Protein AF-A0A925RNU7-F1 (afdb_monomer_lite)

Secondary structure (DSSP, 8-state):
---HHHHHHHHHHHHHHTTS--SS--EEEEEETTEEEEPPTT--TTT--TTTPEEE-TTS-EESSS---TTHHHHHHHHHH-TT--EEEEE--HHHHHHHHSSS-TTSS---HHHHHHH-S---EEPP--TTHHHHHHHTTTTTT-SEEEETTTEEEEEESSHHHHHHT-

pLDDT: mean 94.96, std 4.41, range [77.69, 98.88]

Radius of gyration: 14.84 Å; chains: 1; bounding box: 41×30×42 Å

Sequence (170 aa):
MKPLRVQVAEISRLLHARGWVANHDGNVTARDGARFIATPTATSKRLIGDRDLIDLDAKGQVQGRGKVFGEIGLHLTVYDRRPDVGCVVHAHPPNATAIASSRGNLIERPFIAEAVVSLGPRIPKIAFAMPGDPARAALAPWCELVDAVLLGNHGVLAWGADPEQAYLRL

Structure (mmCIF, N/CA/C/O backbone):
data_AF-A0A925RNU7-F1
#
_entry.id   AF-A0A925RNU7-F1
#
loop_
_atom_site.group_PDB
_atom_site.id
_atom_site.type_symbol
_atom_site.label_atom_id
_atom_site.label_alt_id
_atom_site.label_comp_id
_atom_site.label_asym_id
_atom_site.label_entity_id
_atom_site.label_seq_id
_atom_site.pdbx_PDB_ins_code
_atom_site.Cartn_x
_atom_site.Cartn_y
_atom_site.Cartn_z
_atom_site.occupancy
_atom_site.B_iso_or_equiv
_atom_site.auth_seq_id
_atom_site.auth_comp_id
_atom_site.auth_asym_id
_atom_site.auth_atom_id
_atom_site.pdbx_PDB_model_num
ATOM 1 N N . MET A 1 1 ? -23.389 -6.889 1.087 1.00 77.69 1 MET A N 1
ATOM 2 C CA . MET A 1 1 ? -21.958 -6.586 0.849 1.00 77.69 1 MET A CA 1
ATOM 3 C C . MET A 1 1 ? -21.201 -6.798 2.158 1.00 77.69 1 MET A C 1
ATOM 5 O O . MET A 1 1 ? -21.774 -6.484 3.197 1.00 77.69 1 MET A O 1
ATOM 9 N N . LYS A 1 2 ? -19.990 -7.378 2.150 1.00 92.88 2 LYS A N 1
ATOM 10 C CA . LYS A 1 2 ? -19.206 -7.585 3.389 1.00 92.88 2 LYS A CA 1
ATOM 11 C C . LYS A 1 2 ? -18.813 -6.227 4.012 1.00 92.88 2 LYS A C 1
ATOM 13 O O . LYS A 1 2 ? -18.477 -5.325 3.246 1.00 92.88 2 LYS A O 1
ATOM 18 N N . PRO A 1 3 ? -18.801 -6.057 5.349 1.00 97.56 3 PRO A N 1
ATOM 19 C CA . PRO A 1 3 ? -18.330 -4.817 5.978 1.00 97.56 3 PRO A CA 1
ATOM 20 C C . PRO A 1 3 ? -16.864 -4.506 5.636 1.00 97.56 3 PRO A C 1
ATOM 22 O O . PRO A 1 3 ? -16.043 -5.422 5.593 1.00 97.56 3 PRO A O 1
ATOM 25 N N . LEU A 1 4 ? -16.512 -3.229 5.451 1.00 98.25 4 LEU A N 1
ATOM 26 C CA . LEU A 1 4 ? -15.168 -2.810 5.019 1.00 98.25 4 LEU A CA 1
ATOM 27 C C . LEU A 1 4 ? -14.051 -3.332 5.941 1.00 98.25 4 LEU A C 1
ATOM 29 O O . LEU A 1 4 ? -13.056 -3.876 5.467 1.00 98.25 4 LEU A O 1
ATOM 33 N N . ARG A 1 5 ? -14.241 -3.246 7.264 1.00 98.19 5 ARG A N 1
ATOM 34 C CA . ARG A 1 5 ? -13.286 -3.778 8.254 1.00 98.19 5 ARG A CA 1
ATOM 35 C C . ARG A 1 5 ? -13.040 -5.282 8.101 1.00 98.19 5 ARG A C 1
ATOM 37 O O . ARG A 1 5 ? -11.909 -5.735 8.252 1.00 98.19 5 ARG A O 1
ATOM 44 N N . VAL A 1 6 ? -14.080 -6.050 7.765 1.00 98.50 6 VAL A N 1
ATOM 45 C CA . VAL A 1 6 ? -13.954 -7.494 7.510 1.00 98.50 6 VAL A CA 1
ATOM 46 C C . VAL A 1 6 ? -13.118 -7.732 6.257 1.00 98.50 6 VAL A C 1
ATOM 48 O O . VAL A 1 6 ? -12.210 -8.555 6.295 1.00 98.50 6 VAL A O 1
ATOM 51 N N . GLN A 1 7 ? -13.364 -6.972 5.187 1.00 98.62 7 GLN A N 1
ATOM 52 C CA . GLN A 1 7 ? -12.593 -7.075 3.946 1.00 98.62 7 GLN A CA 1
ATOM 53 C C . GLN A 1 7 ? -11.106 -6.758 4.173 1.00 98.62 7 GLN A C 1
ATOM 55 O O . GLN A 1 7 ? -10.244 -7.539 3.786 1.00 98.62 7 GLN A O 1
ATOM 60 N N . VAL A 1 8 ? -10.783 -5.663 4.870 1.00 98.62 8 VAL A N 1
ATOM 61 C CA . VAL A 1 8 ? -9.387 -5.283 5.160 1.00 98.62 8 VAL A CA 1
ATOM 62 C C . VAL A 1 8 ? -8.678 -6.328 6.030 1.00 98.62 8 VAL A C 1
ATOM 64 O O . VAL A 1 8 ? -7.522 -6.669 5.768 1.00 98.62 8 VAL A O 1
ATOM 67 N N . ALA A 1 9 ? -9.360 -6.881 7.036 1.00 98.38 9 ALA A N 1
ATOM 68 C CA . ALA A 1 9 ? -8.808 -7.958 7.855 1.00 98.38 9 ALA A CA 1
ATOM 69 C C . ALA A 1 9 ? -8.592 -9.255 7.048 1.00 98.38 9 ALA A C 1
ATOM 71 O O . ALA A 1 9 ? -7.587 -9.941 7.238 1.00 98.38 9 ALA A O 1
ATOM 72 N N . GLU A 1 10 ? -9.500 -9.587 6.123 1.00 98.31 10 GLU A N 1
ATOM 73 C CA . GLU A 1 10 ? -9.325 -10.697 5.178 1.00 98.31 10 GLU A CA 1
ATOM 74 C C . GLU A 1 10 ? -8.100 -10.480 4.281 1.00 98.31 10 GLU A C 1
ATOM 76 O O . GLU A 1 10 ? -7.250 -11.368 4.228 1.00 98.31 10 GLU A O 1
ATOM 81 N N . ILE A 1 11 ? -7.947 -9.298 3.665 1.00 98.50 11 ILE A N 1
ATOM 82 C CA . ILE A 1 11 ? -6.763 -8.963 2.857 1.00 98.50 11 ILE A CA 1
ATOM 83 C C . ILE A 1 11 ? -5.485 -9.113 3.682 1.00 98.50 11 ILE A C 1
ATOM 85 O O . ILE A 1 11 ? -4.567 -9.805 3.254 1.00 98.50 11 ILE A O 1
ATOM 89 N N . SER A 1 12 ? -5.434 -8.555 4.896 1.00 98.06 12 SER A N 1
ATOM 90 C CA . SER A 1 12 ? -4.277 -8.694 5.791 1.00 98.06 12 SER A CA 1
ATOM 91 C C . SER A 1 12 ? -3.870 -10.163 5.982 1.00 98.06 12 SER A C 1
ATOM 93 O O . SER A 1 12 ? -2.703 -10.527 5.820 1.00 98.06 12 SER A O 1
ATOM 95 N N . ARG A 1 13 ? -4.833 -11.044 6.273 1.00 97.94 13 ARG A N 1
ATOM 96 C CA . ARG A 1 13 ? -4.558 -12.475 6.466 1.00 97.94 13 ARG A CA 1
ATOM 97 C C . ARG A 1 13 ? -4.175 -13.184 5.168 1.00 97.94 13 ARG A C 1
ATOM 99 O O . ARG A 1 13 ? -3.325 -14.071 5.203 1.00 97.94 13 ARG A O 1
ATOM 106 N N . LEU A 1 14 ? -4.746 -12.780 4.035 1.00 98.25 14 LEU A N 1
ATOM 107 C CA . LEU A 1 14 ? -4.395 -13.295 2.712 1.00 98.25 14 LEU A CA 1
ATOM 108 C C . LEU A 1 14 ? -2.960 -12.936 2.302 1.00 98.25 14 LEU A C 1
ATOM 110 O O . L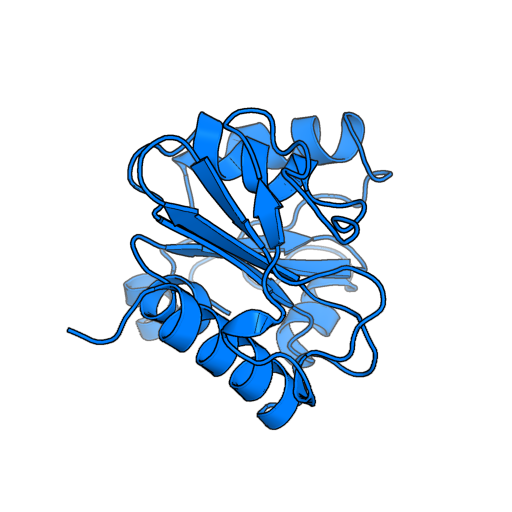EU A 1 14 ? -2.272 -13.788 1.742 1.00 98.25 14 LEU A O 1
ATOM 114 N N . LEU A 1 15 ? -2.485 -11.723 2.613 1.00 98.38 15 LEU A N 1
ATOM 115 C CA . LEU A 1 15 ? -1.086 -11.330 2.388 1.00 98.38 15 LEU A CA 1
ATOM 116 C C . LEU A 1 15 ? -0.129 -12.279 3.116 1.00 98.38 15 LEU A C 1
ATOM 118 O O . LEU A 1 15 ? 0.831 -12.776 2.527 1.00 98.38 15 LEU A O 1
ATOM 122 N N . HIS A 1 16 ? -0.417 -12.572 4.387 1.00 97.81 16 HIS A N 1
ATOM 123 C CA . HIS A 1 16 ? 0.384 -13.512 5.168 1.00 97.81 16 HIS A CA 1
ATOM 124 C C . HIS A 1 16 ? 0.288 -14.940 4.622 1.00 97.81 16 HIS A C 1
ATOM 126 O O . HIS A 1 16 ? 1.308 -15.601 4.457 1.00 97.81 16 HIS A O 1
ATOM 132 N N . ALA A 1 17 ? -0.920 -15.411 4.298 1.00 97.50 17 ALA A N 1
ATOM 133 C CA . ALA A 1 17 ? -1.136 -16.761 3.779 1.00 97.50 17 ALA A CA 1
ATOM 134 C C . ALA A 1 17 ? -0.404 -17.016 2.448 1.00 97.50 17 ALA A C 1
ATOM 136 O O . ALA A 1 17 ? 0.010 -18.142 2.189 1.00 97.50 17 ALA A O 1
ATOM 137 N N . ARG A 1 18 ? -0.208 -15.978 1.621 1.00 97.44 18 ARG A N 1
ATOM 138 C CA . ARG A 1 18 ? 0.591 -16.050 0.385 1.00 97.44 18 ARG A CA 1
ATOM 139 C C . ARG A 1 18 ? 2.102 -15.913 0.594 1.00 97.44 18 ARG A C 1
ATOM 141 O O . ARG A 1 18 ? 2.849 -16.016 -0.374 1.00 97.44 18 ARG A O 1
ATOM 148 N N . GLY A 1 19 ? 2.561 -15.664 1.821 1.00 97.75 19 GLY A N 1
ATOM 149 C CA . GLY A 1 19 ? 3.970 -15.388 2.103 1.00 97.75 19 GLY A CA 1
ATOM 150 C C . GLY A 1 19 ? 4.453 -14.059 1.516 1.00 97.75 19 GLY A C 1
ATOM 151 O O . GLY A 1 19 ? 5.637 -13.909 1.237 1.00 97.75 19 GLY A O 1
ATOM 152 N N . TRP A 1 20 ? 3.545 -13.102 1.294 1.00 98.31 20 TRP A N 1
ATOM 153 C CA . TRP A 1 20 ? 3.881 -11.758 0.804 1.00 98.31 20 TRP A CA 1
ATOM 154 C C . TRP A 1 20 ? 4.253 -10.799 1.937 1.00 98.31 20 TRP A C 1
ATOM 156 O O . TRP A 1 20 ? 4.639 -9.669 1.681 1.00 98.31 20 TRP A O 1
ATOM 166 N N . VAL A 1 21 ? 4.114 -11.234 3.185 1.00 97.00 21 VAL A N 1
ATOM 167 C CA . VAL A 1 21 ? 4.587 -10.560 4.400 1.00 97.00 21 VAL A CA 1
ATOM 168 C C . VAL A 1 21 ? 5.057 -11.639 5.374 1.00 97.00 21 VAL A C 1
ATOM 170 O O . VAL A 1 21 ? 4.508 -12.745 5.376 1.00 97.00 21 VAL A O 1
ATOM 173 N N . ALA A 1 22 ? 6.053 -11.346 6.207 1.00 87.94 22 ALA A N 1
ATOM 174 C CA . ALA A 1 22 ? 6.689 -12.338 7.076 1.00 87.94 22 ALA A CA 1
ATOM 175 C C . ALA A 1 22 ? 6.418 -12.098 8.569 1.00 87.94 22 ALA A C 1
ATOM 177 O O . ALA A 1 22 ? 5.932 -12.992 9.262 1.00 87.94 22 ALA A O 1
ATOM 178 N N . ASN A 1 23 ? 6.718 -10.901 9.073 1.00 88.62 23 ASN A N 1
ATOM 179 C CA . ASN A 1 23 ? 6.618 -10.554 10.490 1.00 88.62 23 ASN A CA 1
ATOM 180 C C . ASN A 1 23 ? 5.433 -9.601 10.712 1.00 88.62 23 ASN A C 1
ATOM 182 O O . ASN A 1 23 ? 4.274 -10.013 10.636 1.00 88.62 23 ASN A O 1
ATOM 186 N N . HIS A 1 24 ? 5.727 -8.329 10.972 1.00 90.50 24 HIS A N 1
ATOM 187 C CA . HIS A 1 24 ? 4.780 -7.226 11.124 1.00 90.50 24 HIS A CA 1
ATOM 188 C C . HIS A 1 24 ? 4.848 -6.243 9.944 1.00 90.50 24 HIS A C 1
ATOM 190 O O . HIS A 1 24 ? 4.380 -5.110 10.046 1.00 90.50 24 HIS A O 1
ATOM 196 N N . ASP A 1 25 ? 5.538 -6.638 8.877 1.00 92.88 25 ASP A N 1
ATOM 197 C CA . ASP A 1 25 ? 5.711 -5.880 7.648 1.00 92.88 25 ASP A CA 1
ATOM 198 C C . ASP A 1 25 ? 4.431 -5.860 6.803 1.00 92.88 25 ASP A C 1
ATOM 200 O O . ASP A 1 25 ? 3.434 -6.528 7.105 1.00 92.88 25 ASP A O 1
ATOM 204 N N . GLY A 1 26 ? 4.452 -5.024 5.767 1.00 96.25 26 GLY A N 1
ATOM 205 C CA . GLY A 1 26 ? 3.275 -4.681 4.990 1.00 96.25 26 GLY A CA 1
ATOM 206 C C . GLY A 1 26 ? 2.261 -3.863 5.787 1.00 96.25 26 GLY A C 1
ATOM 207 O O . GLY A 1 26 ? 2.303 -3.729 7.018 1.00 96.25 26 GLY A O 1
ATOM 208 N N . ASN A 1 27 ? 1.315 -3.272 5.080 1.00 98.06 27 ASN A N 1
ATOM 209 C CA . ASN A 1 27 ? 0.256 -2.489 5.691 1.00 98.06 27 ASN A CA 1
ATOM 210 C C . ASN A 1 27 ? -0.906 -2.302 4.721 1.00 98.06 27 ASN A C 1
ATOM 212 O O . ASN A 1 27 ? -0.742 -2.298 3.506 1.00 98.06 27 ASN A O 1
ATOM 216 N N . VAL A 1 28 ? -2.105 -2.191 5.287 1.00 98.69 28 VAL A N 1
ATOM 217 C CA . VAL A 1 28 ? -3.332 -1.954 4.526 1.00 98.69 28 VAL A CA 1
ATOM 218 C C . VAL A 1 28 ? -4.025 -0.747 5.125 1.00 98.69 28 VAL A C 1
ATOM 220 O O . VAL A 1 28 ? -4.154 -0.656 6.351 1.00 98.69 28 VAL A O 1
ATOM 223 N N . THR A 1 29 ? -4.488 0.153 4.267 1.00 98.81 29 THR A N 1
ATOM 224 C CA . THR A 1 29 ? -5.449 1.193 4.633 1.00 98.81 29 THR A CA 1
ATOM 225 C C . THR A 1 29 ? -6.645 1.138 3.703 1.00 98.81 29 THR A C 1
ATOM 227 O O . THR A 1 29 ? -6.513 0.733 2.550 1.00 98.81 29 THR A O 1
ATOM 230 N N . ALA A 1 30 ? -7.805 1.565 4.186 1.00 98.81 30 ALA A N 1
ATOM 231 C CA . ALA A 1 30 ? -8.976 1.767 3.347 1.00 98.81 30 ALA A CA 1
ATOM 232 C C . ALA A 1 30 ? -9.697 3.060 3.726 1.00 98.81 30 ALA A C 1
ATOM 234 O O . ALA A 1 30 ? -9.697 3.455 4.893 1.00 98.81 30 ALA A O 1
ATOM 235 N N . ARG A 1 31 ? -10.301 3.717 2.738 1.00 98.56 31 ARG A N 1
ATOM 236 C CA . ARG A 1 31 ? -11.114 4.921 2.902 1.00 98.56 31 ARG A CA 1
ATOM 237 C C . ARG A 1 31 ? -12.479 4.545 3.473 1.00 98.56 31 ARG A C 1
ATOM 239 O O . ARG A 1 31 ? -13.165 3.685 2.931 1.00 98.56 31 ARG A O 1
ATOM 246 N N . ASP A 1 32 ? -12.871 5.220 4.546 1.00 97.50 32 ASP A N 1
ATOM 247 C CA . ASP A 1 32 ? -14.171 5.073 5.201 1.00 97.50 32 ASP A CA 1
ATOM 248 C C . ASP A 1 32 ? -14.825 6.459 5.308 1.00 97.50 32 ASP A C 1
ATOM 250 O O . ASP A 1 32 ? -14.570 7.244 6.227 1.00 97.50 32 ASP A O 1
ATOM 254 N N . GLY A 1 33 ? -15.577 6.828 4.267 1.00 95.62 33 GLY A N 1
ATOM 255 C CA . GLY A 1 33 ? -16.084 8.187 4.083 1.00 95.62 33 GLY A CA 1
ATOM 256 C C . GLY A 1 33 ? -14.951 9.217 3.975 1.00 95.62 33 GLY A C 1
ATOM 257 O O . GLY A 1 33 ? -14.110 9.142 3.081 1.00 95.62 33 GLY A O 1
ATOM 258 N N . ALA A 1 34 ? -14.932 10.189 4.892 1.00 94.81 34 ALA A N 1
ATOM 259 C CA . ALA A 1 34 ? -13.891 11.222 4.981 1.00 94.81 34 ALA A CA 1
ATOM 260 C C . ALA A 1 34 ? -12.690 10.815 5.864 1.00 94.81 34 ALA A C 1
ATOM 262 O O . ALA A 1 34 ? -11.829 11.642 6.163 1.00 94.81 34 ALA A O 1
ATOM 263 N N . ARG A 1 35 ? -12.667 9.569 6.342 1.00 97.25 35 ARG A N 1
ATOM 264 C CA . ARG A 1 35 ? -11.663 9.013 7.253 1.00 97.25 35 ARG A CA 1
ATOM 265 C C . ARG A 1 35 ? -10.986 7.803 6.617 1.00 97.25 35 ARG A C 1
ATOM 267 O O . ARG A 1 35 ? -11.292 7.430 5.483 1.00 97.25 35 ARG A O 1
ATOM 274 N N . PHE A 1 36 ? -10.076 7.183 7.359 1.00 98.56 36 PHE A N 1
ATOM 275 C CA . PHE A 1 36 ? -9.441 5.939 6.946 1.00 98.56 36 PHE A CA 1
ATOM 276 C C . PHE A 1 36 ? -9.449 4.919 8.077 1.00 98.56 36 PHE A C 1
ATOM 278 O O . PHE A 1 36 ? -9.427 5.276 9.251 1.00 98.56 36 PHE A O 1
ATOM 285 N N . ILE A 1 37 ? -9.412 3.645 7.714 1.00 98.44 37 ILE A N 1
ATOM 286 C CA . ILE A 1 37 ? -9.049 2.553 8.613 1.00 98.44 37 ILE A CA 1
ATOM 287 C C . ILE A 1 37 ? -7.692 1.997 8.200 1.00 98.44 37 ILE A C 1
ATOM 289 O O . ILE A 1 37 ? -7.334 2.033 7.022 1.00 98.44 37 ILE A O 1
ATOM 293 N N . ALA A 1 38 ? -6.934 1.475 9.158 1.00 98.62 38 ALA A N 1
ATOM 294 C CA . ALA A 1 38 ? -5.598 0.952 8.913 1.00 98.62 38 ALA A CA 1
ATOM 295 C C . ALA A 1 38 ? -5.304 -0.304 9.734 1.00 98.62 38 ALA A C 1
ATOM 297 O O . ALA A 1 38 ? -5.814 -0.484 10.840 1.00 98.62 38 ALA A O 1
ATOM 298 N N . THR A 1 39 ? -4.415 -1.159 9.228 1.00 98.31 39 THR A N 1
ATOM 299 C CA . THR A 1 39 ? -3.786 -2.181 10.075 1.00 98.31 39 THR A CA 1
ATOM 300 C C . THR A 1 39 ? -2.865 -1.515 11.104 1.00 98.31 39 THR A C 1
ATOM 302 O O . THR A 1 39 ? -2.125 -0.600 10.727 1.00 98.31 39 THR A O 1
ATOM 305 N N . PRO A 1 40 ? -2.833 -1.983 12.363 1.00 97.19 40 PRO A N 1
ATOM 306 C CA . PRO A 1 40 ? -1.923 -1.460 13.373 1.00 97.19 40 PRO A CA 1
ATOM 307 C C . PRO A 1 40 ? -0.460 -1.769 13.028 1.00 97.19 40 PRO A C 1
ATOM 309 O O . PRO A 1 40 ? -0.141 -2.744 12.337 1.00 97.19 40 PRO A O 1
ATOM 312 N N . THR A 1 41 ? 0.444 -0.926 13.527 1.00 96.44 41 THR A N 1
ATOM 313 C CA . THR A 1 41 ? 1.891 -1.164 13.450 1.00 96.44 41 THR A CA 1
ATOM 314 C C . THR A 1 41 ? 2.319 -2.345 14.327 1.00 96.44 41 THR A C 1
ATOM 316 O O . THR A 1 41 ? 1.602 -2.733 15.252 1.00 96.44 41 THR A O 1
ATOM 319 N N . ALA A 1 42 ? 3.504 -2.901 14.057 1.00 94.44 42 ALA A N 1
ATOM 320 C CA . ALA A 1 42 ? 4.155 -3.939 14.868 1.00 94.44 42 ALA A CA 1
ATOM 321 C C . ALA A 1 42 ? 3.279 -5.175 15.179 1.00 94.44 42 ALA A C 1
ATOM 323 O O . ALA A 1 42 ? 3.509 -5.874 16.161 1.00 94.44 42 ALA A O 1
ATOM 324 N N . THR A 1 43 ? 2.279 -5.454 14.338 1.00 95.56 43 THR A N 1
ATOM 325 C CA . THR A 1 43 ? 1.344 -6.569 14.509 1.00 95.56 43 THR A CA 1
ATOM 326 C C . THR A 1 43 ? 1.378 -7.459 13.277 1.00 95.56 43 THR A C 1
ATOM 328 O O . THR A 1 43 ? 1.284 -6.970 12.148 1.00 95.56 43 THR A O 1
ATOM 331 N N . SER A 1 44 ? 1.504 -8.771 13.488 1.00 96.44 44 SER A N 1
ATOM 332 C CA . SER A 1 44 ? 1.529 -9.728 12.383 1.00 96.44 44 SER A CA 1
ATOM 333 C C . SER A 1 44 ? 0.217 -9.720 11.610 1.00 96.44 44 SER A C 1
ATOM 335 O O . SER A 1 44 ? -0.863 -9.834 12.194 1.00 96.44 44 SER A O 1
ATOM 337 N N . LYS A 1 45 ? 0.308 -9.655 10.276 1.00 96.94 45 LYS A N 1
ATOM 338 C CA . LYS A 1 45 ? -0.867 -9.605 9.391 1.00 96.94 45 LYS A CA 1
ATOM 339 C C . LYS A 1 45 ? -1.750 -10.848 9.470 1.00 96.94 45 LYS A C 1
ATOM 341 O O . LYS A 1 45 ? -2.943 -10.751 9.189 1.00 96.94 45 LYS A O 1
ATOM 346 N N . ARG A 1 46 ? -1.196 -11.970 9.947 1.00 96.56 46 ARG A N 1
ATOM 347 C CA . ARG A 1 46 ? -1.925 -13.203 10.282 1.00 96.56 46 ARG A CA 1
ATOM 348 C C . ARG A 1 46 ? -2.988 -12.999 11.362 1.00 96.56 46 ARG A C 1
ATOM 350 O O . ARG A 1 46 ? -4.007 -13.682 11.344 1.00 96.56 46 ARG A O 1
ATOM 357 N N . LEU A 1 47 ? -2.715 -12.121 12.326 1.00 96.06 47 LEU A N 1
ATOM 358 C CA . LEU A 1 47 ? -3.502 -11.981 13.552 1.00 96.06 47 LEU A CA 1
ATOM 359 C C . LEU A 1 47 ? -4.539 -10.863 13.474 1.00 96.06 47 LEU A C 1
ATOM 361 O O . LEU A 1 47 ? -5.368 -10.761 14.366 1.00 96.06 47 LEU A O 1
ATOM 365 N N . ILE A 1 48 ? -4.507 -10.039 12.424 1.00 96.62 48 ILE A N 1
ATOM 366 C CA . ILE A 1 48 ? -5.418 -8.904 12.291 1.00 96.62 48 ILE A CA 1
ATOM 367 C C . ILE A 1 48 ? -6.850 -9.400 12.099 1.00 96.62 48 ILE A C 1
ATOM 369 O O . ILE A 1 48 ? -7.189 -9.985 11.066 1.00 96.62 48 ILE A O 1
ATOM 373 N N . GLY A 1 49 ? -7.689 -9.152 13.099 1.00 97.25 49 GLY A N 1
ATOM 374 C CA . GLY A 1 49 ? -9.139 -9.199 13.047 1.00 97.25 49 GLY A CA 1
ATOM 375 C C . GLY A 1 49 ? -9.746 -7.866 12.609 1.00 97.25 49 GLY A C 1
ATOM 376 O O . GLY A 1 49 ? -9.088 -6.829 12.548 1.00 97.25 49 GLY A O 1
ATOM 377 N N . ASP A 1 50 ? -11.044 -7.889 12.324 1.00 95.69 50 ASP A N 1
ATOM 378 C CA . ASP A 1 50 ? -11.830 -6.702 11.977 1.00 95.69 50 ASP A CA 1
ATOM 379 C C . ASP A 1 50 ? -11.840 -5.662 13.106 1.00 95.69 50 ASP A C 1
ATOM 381 O O . ASP A 1 50 ? -11.900 -4.469 12.822 1.00 95.69 50 ASP A O 1
ATOM 385 N N . ARG A 1 51 ? -11.743 -6.095 14.370 1.00 96.12 51 ARG A N 1
ATOM 386 C CA . ARG A 1 51 ? -11.685 -5.233 15.565 1.00 96.12 51 ARG A CA 1
ATOM 387 C C . ARG A 1 51 ? -10.297 -4.668 15.872 1.00 96.12 51 ARG A C 1
ATOM 389 O O . ARG A 1 51 ? -10.216 -3.685 16.600 1.00 96.12 51 ARG A O 1
ATOM 396 N N . ASP A 1 52 ? -9.238 -5.241 15.303 1.00 96.56 52 ASP A N 1
ATOM 397 C CA . ASP A 1 52 ? -7.853 -4.799 15.533 1.00 96.56 52 ASP A CA 1
ATOM 398 C C . ASP A 1 52 ? -7.450 -3.618 14.642 1.00 96.56 52 ASP A C 1
ATOM 400 O O . ASP A 1 52 ? -6.416 -2.986 14.863 1.00 96.56 52 ASP A O 1
ATOM 404 N N . LEU A 1 53 ? -8.256 -3.315 13.620 1.00 98.00 53 LEU A N 1
ATOM 405 C CA . LEU A 1 53 ? -8.041 -2.159 12.758 1.00 98.00 53 LEU A CA 1
ATOM 406 C C . LEU A 1 53 ? -8.215 -0.862 13.550 1.00 98.00 53 LEU A C 1
ATOM 408 O O . LEU A 1 53 ? -9.128 -0.733 14.373 1.00 98.00 53 LEU A O 1
ATOM 412 N N . ILE A 1 54 ? -7.351 0.102 13.258 1.00 98.12 54 ILE A N 1
ATOM 413 C CA . ILE A 1 54 ? -7.352 1.425 13.881 1.00 98.12 54 ILE A CA 1
ATOM 414 C C . ILE A 1 54 ? -8.041 2.430 12.965 1.00 98.12 54 ILE A C 1
ATOM 416 O O . ILE A 1 54 ? -7.901 2.357 11.743 1.00 98.12 54 ILE A O 1
ATOM 420 N N . ASP A 1 55 ? -8.754 3.378 13.562 1.00 98.31 55 ASP A N 1
ATOM 421 C CA . ASP A 1 55 ? -9.394 4.469 12.836 1.00 98.31 55 ASP A CA 1
ATOM 422 C C . ASP A 1 55 ? -8.433 5.660 12.752 1.00 98.31 55 ASP A C 1
ATOM 424 O O . ASP A 1 55 ? -7.740 5.993 13.717 1.00 98.31 55 ASP A O 1
ATOM 428 N N . LEU A 1 56 ? -8.391 6.307 11.595 1.00 98.50 56 LEU A N 1
ATOM 429 C CA . LEU A 1 56 ? -7.588 7.490 11.319 1.00 98.50 56 LEU A CA 1
ATOM 430 C C . LEU A 1 56 ? -8.499 8.630 10.857 1.00 98.50 56 LEU A C 1
ATOM 432 O O . LEU A 1 56 ? -9.483 8.411 10.149 1.00 98.50 56 LEU A O 1
ATOM 436 N N . ASP A 1 57 ? -8.165 9.864 11.221 1.00 97.88 57 ASP A N 1
ATOM 437 C CA . ASP A 1 57 ? -8.806 11.036 10.628 1.00 97.88 57 ASP A CA 1
ATOM 438 C C . ASP A 1 57 ? -8.345 11.274 9.176 1.00 97.88 57 ASP A C 1
ATOM 440 O O . ASP A 1 57 ? -7.511 10.548 8.630 1.00 97.88 57 ASP A O 1
ATOM 444 N N . ALA A 1 58 ? -8.870 12.327 8.544 1.00 95.44 58 ALA A N 1
ATOM 445 C CA . ALA A 1 58 ? -8.511 12.710 7.176 1.00 95.44 58 ALA A CA 1
ATOM 446 C C . ALA A 1 58 ? -7.013 13.035 6.989 1.00 95.44 58 ALA A C 1
ATOM 448 O O . ALA A 1 58 ? -6.525 13.035 5.865 1.00 95.44 58 ALA A O 1
ATOM 449 N N . LYS A 1 59 ? -6.278 13.315 8.073 1.00 95.31 59 LYS A N 1
ATOM 450 C CA . LYS A 1 59 ? -4.837 13.607 8.075 1.00 95.31 59 LYS A CA 1
ATOM 451 C C . LYS A 1 59 ? -3.998 12.384 8.472 1.00 95.31 59 LYS A C 1
ATOM 453 O O . LYS A 1 59 ? -2.796 12.517 8.710 1.00 95.31 59 LYS A O 1
ATOM 458 N N . GLY A 1 60 ? -4.620 11.209 8.591 1.00 95.62 60 GLY A N 1
ATOM 459 C CA . GLY A 1 60 ? -3.971 9.968 9.005 1.00 95.62 60 GLY A CA 1
ATOM 460 C C . GLY A 1 60 ? -3.609 9.902 10.490 1.00 95.62 60 GLY A C 1
ATOM 461 O O . GLY A 1 60 ? -2.782 9.072 10.867 1.00 95.62 60 GLY A O 1
ATOM 462 N N . GLN A 1 61 ? -4.183 10.761 11.338 1.00 97.12 61 GLN A N 1
ATOM 463 C CA . GLN A 1 61 ? -3.949 10.736 12.782 1.00 97.12 61 GLN A CA 1
ATOM 464 C C . GLN A 1 61 ? -4.876 9.733 13.461 1.00 97.12 61 GLN A C 1
ATOM 466 O O . GLN A 1 61 ? -6.085 9.732 13.221 1.00 97.12 61 GLN A O 1
ATOM 471 N N . VAL A 1 62 ? -4.311 8.906 14.344 1.00 97.75 62 VAL A N 1
ATOM 472 C CA . VAL A 1 62 ? -5.049 7.858 15.060 1.00 97.75 62 VAL A CA 1
ATOM 473 C C . VAL A 1 62 ? -6.171 8.463 15.900 1.00 97.75 62 VAL A C 1
ATOM 475 O O . VAL A 1 62 ? -5.945 9.362 16.706 1.00 97.75 62 VAL A O 1
ATOM 478 N N . GLN A 1 63 ? -7.376 7.928 15.733 1.00 97.00 63 GLN A N 1
ATOM 479 C CA . GLN A 1 63 ? -8.544 8.229 16.547 1.00 97.00 63 GLN A CA 1
ATOM 480 C C . GLN A 1 63 ? -8.762 7.069 17.525 1.00 97.00 63 GLN A C 1
ATOM 482 O O . GLN A 1 63 ? -9.116 5.962 17.131 1.00 97.00 63 GLN A O 1
ATOM 487 N N . GLY A 1 64 ? -8.532 7.306 18.817 1.00 92.88 64 GLY A N 1
ATOM 488 C CA . GLY A 1 64 ? -8.690 6.284 19.853 1.00 92.88 64 GLY A CA 1
ATOM 489 C C . GLY A 1 64 ? -7.393 5.538 20.173 1.00 92.88 64 GLY A C 1
ATOM 490 O O . GLY A 1 64 ? -6.391 6.158 20.523 1.00 92.88 64 GLY A O 1
ATOM 491 N N . ARG A 1 65 ? -7.431 4.200 20.160 1.00 89.94 65 ARG A N 1
ATOM 492 C CA . ARG A 1 65 ? -6.317 3.345 20.609 1.00 89.94 65 ARG A CA 1
ATOM 493 C C . ARG A 1 65 ? -5.528 2.769 19.437 1.00 89.94 65 ARG A C 1
ATOM 495 O O . ARG A 1 65 ? -6.071 2.522 18.368 1.00 89.94 65 ARG A O 1
ATOM 502 N N . GLY A 1 66 ? -4.257 2.474 19.696 1.00 93.19 66 GLY A N 1
ATOM 503 C CA . GLY A 1 66 ? -3.346 1.854 18.739 1.00 93.19 66 GLY A CA 1
ATOM 504 C C . GLY A 1 66 ? -2.326 2.839 18.179 1.00 93.19 66 GLY A C 1
ATOM 505 O O . GLY A 1 66 ? -2.235 3.988 18.607 1.00 93.19 66 GLY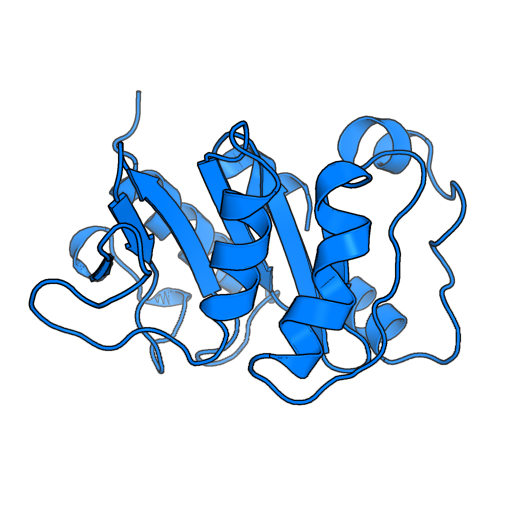 A O 1
ATOM 506 N N . LYS A 1 67 ? -1.509 2.361 17.242 1.00 96.19 67 LYS A N 1
ATOM 507 C CA . LYS A 1 67 ? -0.454 3.150 16.607 1.00 96.19 67 LYS A CA 1
ATOM 508 C C . LYS A 1 67 ? -0.392 2.808 15.125 1.00 96.19 67 LYS A C 1
ATOM 510 O O . LYS A 1 67 ? -0.356 1.633 14.757 1.00 96.19 67 LYS A O 1
ATOM 515 N N . VAL A 1 68 ? -0.375 3.840 14.289 1.00 96.19 68 VAL A N 1
ATOM 516 C CA . VAL A 1 68 ? -0.211 3.695 12.842 1.00 96.19 68 VAL A CA 1
ATOM 517 C C . VAL A 1 68 ? 1.251 3.406 12.490 1.00 96.19 68 VAL A C 1
ATOM 519 O O . VAL A 1 68 ? 2.172 3.714 13.250 1.00 96.19 68 VAL A O 1
ATOM 522 N N . PHE A 1 69 ? 1.469 2.749 11.358 1.00 95.50 69 PHE A N 1
ATOM 523 C CA . PHE A 1 69 ? 2.795 2.444 10.828 1.00 95.50 69 PHE A CA 1
ATOM 524 C C . PHE A 1 69 ? 3.476 3.703 10.257 1.00 95.50 69 PHE A C 1
ATOM 526 O O . PHE A 1 69 ? 2.814 4.666 9.872 1.00 95.50 69 PHE A O 1
ATOM 533 N N . GLY A 1 70 ? 4.814 3.703 10.206 1.00 93.88 70 GLY A N 1
ATOM 534 C CA . GLY A 1 70 ? 5.608 4.881 9.813 1.00 93.88 70 GLY A CA 1
ATOM 535 C C . GLY A 1 70 ? 5.460 5.302 8.344 1.00 93.88 70 GLY A C 1
ATOM 536 O O . GLY A 1 70 ? 5.795 6.426 7.990 1.00 93.88 70 GLY A O 1
ATOM 537 N N . GLU A 1 71 ? 4.927 4.424 7.497 1.00 94.19 71 GLU A N 1
ATOM 538 C CA . GLU A 1 71 ? 4.757 4.644 6.055 1.00 94.19 71 GLU A CA 1
ATOM 539 C C . GLU A 1 71 ? 3.396 5.241 5.678 1.00 94.19 71 GLU A C 1
ATOM 541 O O . GLU A 1 71 ? 3.086 5.376 4.495 1.00 94.19 71 GLU A O 1
ATOM 546 N N . ILE A 1 72 ? 2.575 5.632 6.659 1.00 97.00 72 ILE A N 1
ATOM 547 C CA . ILE A 1 72 ? 1.228 6.169 6.410 1.00 97.00 72 ILE A CA 1
ATOM 548 C C . ILE A 1 72 ? 1.226 7.332 5.407 1.00 97.00 72 ILE A C 1
ATOM 550 O O . ILE A 1 72 ? 0.300 7.462 4.610 1.00 97.00 72 ILE A O 1
ATOM 554 N N . GLY A 1 73 ? 2.299 8.128 5.371 1.00 97.06 73 GLY A N 1
ATOM 555 C CA . GLY A 1 73 ? 2.465 9.214 4.408 1.00 97.06 73 GLY A CA 1
ATOM 556 C C . GLY A 1 73 ? 2.414 8.765 2.942 1.00 97.06 73 GLY A C 1
ATOM 557 O O . GLY A 1 73 ? 1.915 9.521 2.110 1.00 97.06 73 GLY A O 1
ATOM 558 N N . LEU A 1 74 ? 2.869 7.550 2.612 1.00 97.56 74 LEU A N 1
ATOM 559 C CA . LEU A 1 74 ? 2.771 7.001 1.254 1.00 97.56 74 LEU A CA 1
ATOM 560 C C . LEU A 1 74 ? 1.312 6.717 0.883 1.00 97.56 74 LEU A C 1
ATOM 562 O O . LEU A 1 74 ? 0.863 7.133 -0.180 1.00 97.56 74 LEU A O 1
ATOM 566 N N . HIS A 1 75 ? 0.549 6.109 1.796 1.00 98.50 75 HIS A N 1
ATOM 567 C CA . HIS A 1 75 ? -0.873 5.819 1.587 1.00 98.50 75 HIS A CA 1
ATOM 568 C C . HIS A 1 75 ? -1.680 7.106 1.409 1.00 98.50 75 HIS A C 1
ATOM 570 O O . HIS A 1 75 ? -2.465 7.215 0.473 1.00 98.50 75 HIS A O 1
ATOM 576 N N . LEU A 1 76 ? -1.453 8.104 2.271 1.00 98.19 76 LEU A N 1
ATOM 577 C CA . LEU A 1 76 ? -2.114 9.407 2.158 1.00 98.19 76 LEU A CA 1
ATOM 578 C C . LEU A 1 76 ? -1.766 10.109 0.843 1.00 98.19 76 LEU A C 1
ATOM 580 O O . LEU A 1 76 ? -2.648 10.660 0.203 1.00 98.19 76 LEU A O 1
ATOM 584 N N . THR A 1 77 ? -0.514 10.014 0.384 1.00 98.31 77 THR A N 1
ATOM 585 C CA . THR A 1 77 ? -0.104 10.594 -0.907 1.00 98.31 77 THR A CA 1
ATOM 586 C C . THR A 1 77 ? -0.880 9.985 -2.078 1.00 98.31 77 THR A C 1
ATOM 588 O O . THR A 1 77 ? -1.225 10.703 -3.014 1.00 98.31 77 THR A O 1
ATOM 591 N N . VAL A 1 78 ? -1.194 8.685 -2.031 1.00 98.56 78 VAL A N 1
ATOM 592 C CA . VAL A 1 78 ? -2.075 8.052 -3.024 1.00 98.56 78 VAL A CA 1
ATOM 593 C C . VAL A 1 78 ? -3.491 8.616 -2.910 1.00 98.56 78 VAL A C 1
ATOM 595 O O . VAL A 1 78 ? -4.021 9.099 -3.904 1.00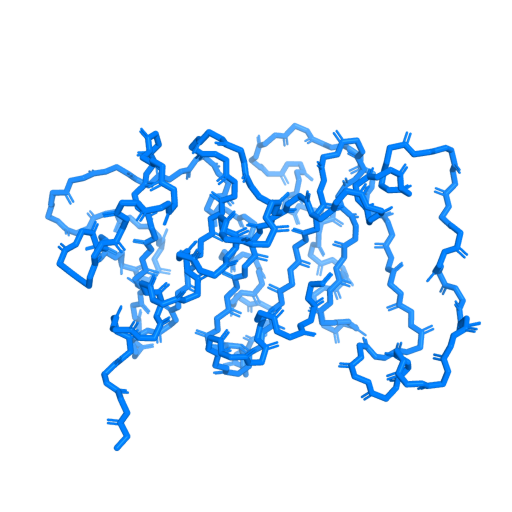 98.56 78 VAL A O 1
ATOM 598 N N . TYR A 1 79 ? -4.086 8.628 -1.714 1.00 98.50 79 TYR A N 1
ATOM 599 C CA . TYR A 1 79 ? -5.454 9.124 -1.509 1.00 98.50 79 TYR A CA 1
ATOM 600 C C . TYR A 1 79 ? -5.654 10.602 -1.867 1.00 98.50 79 TYR A C 1
ATOM 602 O O . TYR A 1 79 ? -6.743 10.961 -2.317 1.00 98.50 79 TYR A O 1
ATOM 610 N N . ASP A 1 80 ? -4.635 11.437 -1.659 1.00 97.75 80 ASP A N 1
ATOM 611 C CA . ASP A 1 80 ? -4.647 12.865 -1.993 1.00 97.75 80 ASP A CA 1
ATOM 612 C C . ASP A 1 80 ? -4.625 13.083 -3.512 1.00 97.75 80 ASP A C 1
ATOM 614 O O . ASP A 1 80 ? -5.262 13.999 -4.026 1.00 97.75 80 ASP A O 1
ATOM 618 N N . ARG A 1 81 ? -3.889 12.233 -4.239 1.00 98.19 81 ARG A N 1
ATOM 619 C CA . ARG A 1 81 ? -3.737 12.296 -5.701 1.00 98.19 81 ARG A CA 1
ATOM 620 C C . ARG A 1 81 ? -4.840 11.557 -6.453 1.00 98.19 81 ARG A C 1
ATOM 622 O O . ARG A 1 81 ? -5.088 11.847 -7.617 1.00 98.19 81 ARG A O 1
ATOM 629 N N . ARG A 1 82 ? -5.488 10.590 -5.803 1.00 97.75 82 ARG A N 1
ATOM 630 C CA . ARG A 1 82 ? -6.474 9.685 -6.403 1.00 97.75 82 ARG A CA 1
ATOM 631 C C . ARG A 1 82 ? -7.742 9.603 -5.551 1.00 97.75 82 ARG A C 1
ATOM 633 O O . ARG A 1 82 ? -7.859 8.731 -4.684 1.00 97.75 82 ARG A O 1
ATOM 640 N N . PRO A 1 83 ? -8.723 10.494 -5.790 1.00 97.31 83 PRO A N 1
ATOM 641 C CA . PRO A 1 83 ? -10.013 10.456 -5.101 1.00 97.31 83 PRO A CA 1
ATOM 642 C C . PRO A 1 83 ? -10.812 9.169 -5.353 1.00 97.31 83 PRO A C 1
ATOM 644 O O . PRO A 1 83 ? -11.642 8.801 -4.526 1.00 97.31 83 PRO A O 1
ATOM 647 N N . ASP A 1 84 ? -10.552 8.483 -6.470 1.00 97.81 84 ASP A N 1
ATOM 648 C CA . ASP A 1 84 ? -11.159 7.205 -6.859 1.00 97.81 84 ASP A CA 1
ATOM 649 C C . ASP A 1 84 ? -10.635 6.004 -6.055 1.00 97.81 84 ASP A C 1
ATOM 651 O O . ASP A 1 84 ? -11.254 4.941 -6.050 1.00 97.81 84 ASP A O 1
ATOM 655 N N . VAL A 1 85 ? -9.513 6.160 -5.348 1.00 98.62 85 VAL A N 1
ATOM 656 C CA . VAL A 1 85 ? -8.910 5.086 -4.558 1.00 98.62 85 VAL A CA 1
ATOM 657 C C . VAL A 1 85 ? -9.606 4.945 -3.205 1.00 98.62 85 VAL A C 1
ATOM 659 O O . VAL A 1 85 ? -9.695 5.891 -2.408 1.00 98.62 85 VAL A O 1
ATOM 662 N N . GLY A 1 86 ? -10.049 3.717 -2.931 1.00 98.56 86 GLY A N 1
ATOM 663 C CA . GLY A 1 86 ? -10.673 3.298 -1.680 1.00 98.56 86 GLY A CA 1
ATOM 664 C C . GLY A 1 86 ? -9.799 2.386 -0.818 1.00 98.56 86 GLY A C 1
ATOM 665 O O . GLY A 1 86 ? -10.082 2.244 0.368 1.00 98.56 86 GLY A O 1
ATOM 666 N N . CYS A 1 87 ? -8.726 1.797 -1.351 1.00 98.88 87 CYS A N 1
ATOM 667 C CA . CYS A 1 87 ? -7.791 0.981 -0.577 1.00 98.88 87 CYS A CA 1
ATOM 668 C C . CYS A 1 87 ? -6.362 1.066 -1.122 1.00 98.88 87 CYS A C 1
ATOM 670 O O . CYS A 1 87 ? -6.149 1.118 -2.333 1.00 98.88 87 CYS A O 1
ATOM 672 N N . VAL A 1 88 ? -5.385 1.047 -0.214 1.00 98.88 88 VAL A N 1
ATOM 673 C CA . VAL A 1 88 ? -3.953 0.996 -0.524 1.00 98.88 88 VAL A CA 1
ATOM 674 C C . VAL A 1 88 ? -3.318 -0.134 0.280 1.00 98.88 88 VAL A C 1
ATOM 676 O O . VAL A 1 88 ? -3.510 -0.223 1.499 1.00 98.88 88 VAL A O 1
ATOM 679 N N . VAL A 1 89 ? -2.543 -0.977 -0.397 1.00 98.81 89 VAL A N 1
ATOM 680 C CA . VAL A 1 89 ? -1.849 -2.127 0.176 1.00 98.81 89 VAL A CA 1
ATOM 681 C C . VAL A 1 89 ? -0.357 -2.036 -0.120 1.00 98.81 89 VAL A C 1
ATOM 683 O O . VAL A 1 89 ? 0.062 -1.885 -1.265 1.00 98.81 89 VAL A O 1
ATOM 686 N N . HIS A 1 90 ? 0.445 -2.196 0.924 1.00 98.44 90 HIS A N 1
ATOM 687 C CA . HIS A 1 90 ? 1.877 -2.425 0.832 1.00 98.44 90 HIS A CA 1
ATOM 688 C C . HIS A 1 90 ? 2.203 -3.855 1.269 1.00 98.44 90 HIS A C 1
ATOM 690 O O . HIS A 1 90 ? 1.732 -4.317 2.316 1.00 98.44 90 HIS A O 1
ATOM 696 N N . ALA A 1 91 ? 3.014 -4.549 0.475 1.00 98.31 91 ALA A N 1
ATOM 697 C CA . ALA A 1 91 ? 3.475 -5.901 0.763 1.00 98.31 91 ALA A CA 1
ATOM 698 C C . ALA A 1 91 ? 4.825 -6.199 0.086 1.00 98.31 91 ALA A C 1
ATOM 700 O O . ALA A 1 91 ? 5.367 -5.393 -0.674 1.00 98.31 91 ALA A O 1
ATOM 701 N N . HIS A 1 92 ? 5.334 -7.404 0.334 1.00 97.81 92 HIS A N 1
ATOM 702 C CA . HIS A 1 92 ? 6.604 -7.927 -0.157 1.00 97.81 92 HIS A CA 1
ATOM 703 C C . HIS A 1 92 ? 6.465 -9.263 -0.926 1.00 97.81 92 HIS A C 1
ATOM 705 O O . HIS A 1 92 ? 7.110 -10.243 -0.542 1.00 97.81 92 HIS A O 1
ATOM 711 N N . PRO A 1 93 ? 5.669 -9.363 -2.017 1.00 97.50 93 PRO A N 1
ATOM 712 C CA . PRO A 1 93 ? 5.654 -10.569 -2.848 1.00 97.50 93 PRO A CA 1
ATOM 713 C C . PRO A 1 93 ? 7.077 -10.921 -3.330 1.00 97.50 93 PRO A C 1
ATOM 715 O O . PRO A 1 93 ? 7.711 -10.074 -3.963 1.00 97.50 93 PRO A O 1
ATOM 718 N N . PRO A 1 94 ? 7.601 -12.141 -3.089 1.00 96.62 94 PRO A N 1
ATOM 719 C CA . PRO A 1 94 ? 9.030 -12.434 -3.257 1.00 96.62 94 PRO A CA 1
ATOM 720 C C . PRO A 1 94 ? 9.612 -12.064 -4.628 1.00 96.62 94 PRO A C 1
ATOM 722 O O . PRO A 1 94 ? 10.673 -11.446 -4.706 1.00 96.62 94 PRO A O 1
ATOM 725 N N . ASN A 1 95 ? 8.894 -12.379 -5.710 1.00 94.88 95 ASN A N 1
ATOM 726 C CA . ASN A 1 95 ? 9.345 -12.092 -7.074 1.00 94.88 95 ASN A CA 1
ATOM 727 C C . ASN A 1 95 ? 9.352 -10.585 -7.373 1.00 94.88 95 ASN A C 1
ATOM 729 O O . ASN A 1 95 ? 10.314 -10.070 -7.941 1.00 94.88 95 ASN A O 1
ATOM 733 N N . ALA A 1 96 ? 8.306 -9.865 -6.960 1.00 94.88 96 ALA A N 1
ATOM 734 C CA . ALA A 1 96 ? 8.220 -8.422 -7.156 1.00 94.88 96 ALA A CA 1
ATOM 735 C C . ALA A 1 96 ? 9.263 -7.686 -6.302 1.00 94.88 96 ALA A C 1
ATOM 737 O O . ALA A 1 96 ? 9.955 -6.804 -6.806 1.00 94.88 96 ALA A O 1
ATOM 738 N N . THR A 1 97 ? 9.465 -8.107 -5.050 1.00 96.12 97 THR A N 1
ATOM 739 C CA . THR A 1 97 ? 10.506 -7.575 -4.159 1.00 96.12 97 THR A CA 1
ATOM 740 C C . THR A 1 97 ? 11.915 -7.846 -4.693 1.00 96.12 97 THR A C 1
ATOM 742 O O . THR A 1 97 ? 12.785 -6.976 -4.598 1.00 96.12 97 THR A O 1
ATOM 745 N N . ALA A 1 98 ? 12.157 -9.006 -5.313 1.00 95.75 98 ALA A N 1
ATOM 746 C CA . ALA A 1 98 ? 13.433 -9.295 -5.967 1.00 95.75 98 ALA A CA 1
ATOM 747 C C . ALA A 1 98 ? 13.715 -8.309 -7.117 1.00 95.75 98 ALA A C 1
ATOM 749 O O . ALA A 1 98 ? 14.814 -7.759 -7.198 1.00 95.75 98 ALA A O 1
ATOM 750 N N . ILE A 1 99 ? 12.715 -8.001 -7.953 1.00 94.31 99 ILE A N 1
ATOM 751 C CA . ILE A 1 99 ? 12.832 -6.985 -9.019 1.00 94.31 99 ILE A CA 1
ATOM 752 C C . ILE A 1 99 ? 12.980 -5.576 -8.419 1.00 94.31 99 ILE A C 1
ATOM 754 O O . ILE A 1 99 ? 13.804 -4.770 -8.864 1.00 94.31 99 ILE A O 1
ATOM 758 N N . ALA A 1 100 ? 12.238 -5.263 -7.358 1.00 95.06 100 ALA A N 1
ATOM 759 C CA . ALA A 1 100 ? 12.374 -4.002 -6.637 1.00 95.06 100 ALA A CA 1
ATOM 760 C C . ALA A 1 100 ? 13.792 -3.823 -6.062 1.00 95.06 100 ALA A C 1
ATOM 762 O O . ALA A 1 100 ? 14.298 -2.703 -6.021 1.00 95.06 100 ALA A O 1
ATOM 763 N N . SER A 1 101 ? 14.474 -4.913 -5.711 1.00 94.69 101 SER A N 1
ATOM 764 C CA . SER A 1 101 ? 15.843 -4.908 -5.172 1.00 94.69 101 SER A CA 1
ATOM 765 C C . SER A 1 101 ? 16.939 -5.036 -6.240 1.00 94.69 101 SER A C 1
ATOM 767 O O . SER A 1 101 ? 18.119 -4.850 -5.951 1.00 94.69 101 SER A O 1
ATOM 769 N N . SER A 1 102 ? 16.586 -5.345 -7.493 1.00 94.00 102 SER A N 1
ATOM 770 C CA . SER A 1 102 ? 17.563 -5.486 -8.579 1.00 94.00 102 SER A CA 1
ATOM 771 C C . SER A 1 102 ? 18.089 -4.128 -9.061 1.00 94.00 102 SER A C 1
ATOM 773 O O . SER A 1 102 ? 17.580 -3.065 -8.706 1.00 94.00 102 SER A O 1
ATOM 775 N N . ARG A 1 103 ? 19.098 -4.116 -9.935 1.00 90.69 103 ARG A N 1
ATOM 776 C CA . ARG A 1 103 ? 19.425 -2.901 -10.702 1.00 90.69 103 ARG A CA 1
ATOM 777 C C . ARG A 1 103 ? 18.425 -2.721 -11.849 1.00 90.69 103 ARG A C 1
ATOM 779 O O . ARG A 1 103 ? 18.007 -3.704 -12.455 1.00 90.69 103 ARG A O 1
ATOM 786 N N . GLY A 1 104 ? 18.061 -1.471 -12.142 1.00 87.12 104 GLY A N 1
ATOM 787 C CA . GLY A 1 104 ? 17.085 -1.130 -13.187 1.00 87.12 104 GLY A CA 1
ATOM 788 C C . GLY A 1 104 ? 15.646 -1.545 -12.855 1.00 87.12 104 GLY A C 1
ATOM 789 O O . GLY A 1 104 ? 15.347 -1.918 -11.717 1.00 87.12 104 GLY A O 1
ATOM 790 N N . ASN A 1 105 ? 14.763 -1.461 -13.854 1.00 85.69 105 ASN A N 1
ATOM 791 C CA . ASN A 1 105 ? 13.374 -1.912 -13.782 1.00 85.69 105 ASN A CA 1
ATOM 792 C C . ASN A 1 105 ? 13.055 -2.842 -14.962 1.00 85.69 105 ASN A C 1
ATOM 794 O O . ASN A 1 105 ? 12.933 -2.395 -16.101 1.00 85.69 105 ASN A O 1
ATOM 798 N N . LEU A 1 106 ? 12.929 -4.139 -14.680 1.00 81.94 106 LEU A N 1
ATOM 799 C CA . LEU A 1 106 ? 12.703 -5.167 -15.701 1.00 81.94 106 LEU A CA 1
ATOM 800 C C . LEU A 1 106 ? 11.264 -5.179 -16.238 1.00 81.94 106 LEU A C 1
ATOM 802 O O . LEU A 1 106 ? 11.027 -5.740 -17.302 1.00 81.94 106 LEU A O 1
ATOM 806 N N . ILE A 1 107 ? 10.323 -4.556 -15.521 1.00 85.75 107 ILE A N 1
ATOM 807 C CA . ILE A 1 107 ? 8.883 -4.580 -15.825 1.00 85.75 107 ILE A CA 1
ATOM 808 C C . ILE A 1 107 ? 8.309 -3.177 -16.068 1.00 85.75 107 ILE A C 1
ATOM 810 O O . ILE A 1 107 ? 7.107 -2.951 -15.959 1.00 85.75 107 ILE A O 1
ATOM 814 N N . GLU A 1 108 ? 9.161 -2.207 -16.423 1.00 82.62 108 GLU A N 1
ATOM 815 C CA . GLU A 1 108 ? 8.691 -0.859 -16.776 1.00 82.62 108 GLU A CA 1
ATOM 816 C C . GLU A 1 108 ? 7.939 -0.825 -18.114 1.00 82.62 108 GLU A C 1
ATOM 818 O O . GLU A 1 108 ? 7.185 0.107 -18.393 1.00 82.62 108 GLU A O 1
ATOM 823 N N . ARG A 1 109 ? 8.172 -1.831 -18.957 1.00 82.75 109 ARG A N 1
ATOM 824 C CA . ARG A 1 109 ? 7.528 -1.996 -20.258 1.00 82.75 109 ARG A CA 1
ATOM 825 C C . ARG A 1 109 ? 6.523 -3.146 -20.185 1.00 82.75 109 ARG A C 1
ATOM 827 O O . ARG A 1 109 ? 6.721 -4.051 -19.371 1.00 82.75 109 ARG A O 1
ATOM 834 N N . PRO A 1 110 ? 5.502 -3.153 -21.058 1.00 83.00 110 PRO A N 1
ATOM 835 C CA . PRO A 1 110 ? 4.595 -4.285 -21.187 1.00 83.00 110 PRO A CA 1
ATOM 836 C C . PRO A 1 110 ? 5.368 -5.602 -21.303 1.00 83.00 110 PRO A C 1
ATOM 838 O O . PRO A 1 110 ? 6.243 -5.730 -22.159 1.00 83.00 110 PRO A O 1
ATOM 841 N N . PHE A 1 111 ? 5.055 -6.557 -20.429 1.00 79.19 111 PHE A N 1
ATOM 842 C CA . PHE A 1 111 ? 5.736 -7.854 -20.369 1.00 79.19 111 PHE A CA 1
ATOM 843 C C . PHE A 1 111 ? 4.764 -9.022 -20.569 1.00 79.19 111 PHE A C 1
ATOM 845 O O . PHE A 1 111 ? 5.090 -9.965 -21.282 1.00 79.19 111 PHE A O 1
ATOM 852 N N . ILE A 1 112 ? 3.559 -8.942 -19.993 1.00 87.00 112 ILE A N 1
ATOM 853 C CA . ILE A 1 112 ? 2.492 -9.948 -20.107 1.00 87.00 112 ILE A CA 1
ATOM 854 C C . ILE A 1 112 ? 1.161 -9.220 -20.336 1.00 87.00 112 ILE A C 1
ATOM 856 O O . ILE A 1 112 ? 0.880 -8.232 -19.657 1.00 87.00 112 ILE A O 1
ATOM 860 N N . ALA A 1 113 ? 0.345 -9.688 -21.286 1.00 89.50 113 ALA A N 1
ATOM 861 C CA . ALA A 1 113 ? -0.899 -9.019 -21.682 1.00 89.50 113 ALA A CA 1
ATOM 862 C C . ALA A 1 113 ? -1.898 -8.917 -20.519 1.00 89.50 113 ALA A C 1
ATOM 864 O O . ALA A 1 113 ? -2.483 -7.862 -20.291 1.00 89.50 113 ALA A O 1
ATOM 865 N N . GLU A 1 114 ? -2.028 -9.983 -19.734 1.00 89.75 114 GLU A N 1
ATOM 866 C CA . GLU A 1 114 ? -2.880 -10.055 -18.550 1.00 89.75 114 GLU A CA 1
ATOM 867 C C . GLU A 1 114 ? -2.473 -9.008 -17.505 1.00 89.75 114 GLU A C 1
ATOM 869 O O . GLU A 1 114 ? -3.326 -8.309 -16.961 1.00 89.75 114 GLU A O 1
ATOM 874 N N . ALA A 1 115 ? -1.167 -8.825 -17.283 1.00 86.31 115 ALA A N 1
ATOM 875 C CA . ALA A 1 115 ? -0.668 -7.793 -16.378 1.00 86.31 115 ALA A CA 1
ATOM 876 C C . ALA A 1 115 ? -1.004 -6.387 -16.892 1.00 86.31 115 ALA A C 1
ATOM 878 O O . ALA A 1 115 ? -1.394 -5.534 -16.104 1.00 86.31 115 ALA A O 1
ATOM 879 N N . VAL A 1 116 ? -0.929 -6.149 -18.206 1.00 88.06 116 VAL A N 1
ATOM 880 C CA . VAL A 1 116 ? -1.318 -4.859 -18.799 1.00 88.06 116 VAL A CA 1
ATOM 881 C C . VAL A 1 116 ? -2.803 -4.571 -18.589 1.00 88.06 116 VAL A C 1
ATOM 883 O O . VAL A 1 116 ? -3.160 -3.440 -18.268 1.00 88.06 116 VAL A O 1
ATOM 886 N N . VAL A 1 117 ? -3.662 -5.582 -18.733 1.00 88.31 117 VAL A N 1
ATOM 887 C CA . VAL A 1 117 ? -5.108 -5.444 -18.510 1.00 88.31 117 VAL A CA 1
ATOM 888 C C . VAL A 1 117 ? -5.418 -5.106 -17.047 1.00 88.31 117 VAL A C 1
ATOM 890 O O . VAL A 1 117 ? -6.299 -4.290 -16.790 1.00 88.31 117 VAL A O 1
ATOM 893 N N . SER A 1 118 ? -4.700 -5.698 -16.089 1.00 85.81 118 SER A N 1
ATOM 894 C CA . SER A 1 118 ? -4.985 -5.519 -14.656 1.00 85.81 118 SER A CA 1
ATOM 895 C C . SER A 1 118 ? -4.261 -4.339 -13.989 1.00 85.81 118 SER A C 1
ATOM 897 O O . SER A 1 118 ? -4.823 -3.716 -13.085 1.00 85.81 118 SER A O 1
ATOM 899 N N . LEU A 1 119 ? -3.026 -4.043 -14.405 1.00 89.81 119 LEU A N 1
ATOM 900 C CA . LEU A 1 119 ? -2.107 -3.082 -13.767 1.00 89.81 119 LEU A CA 1
ATOM 901 C C . LEU A 1 119 ? -1.778 -1.873 -14.648 1.00 89.81 119 LEU A C 1
ATOM 903 O O . LEU A 1 119 ? -1.200 -0.897 -14.171 1.00 89.81 119 LEU A O 1
ATOM 907 N N . GLY A 1 120 ? -2.124 -1.939 -15.932 1.00 87.69 120 GLY A N 1
ATOM 908 C CA . GLY A 1 120 ? -1.699 -0.976 -16.934 1.00 87.69 120 GLY A CA 1
ATOM 909 C C . GLY A 1 120 ? -0.349 -1.330 -17.574 1.00 87.69 120 GLY A C 1
ATOM 910 O O . GLY A 1 120 ? 0.340 -2.272 -17.178 1.00 87.69 120 GLY A O 1
ATOM 911 N N . PRO A 1 121 ? 0.061 -0.574 -18.605 1.00 86.69 121 PRO A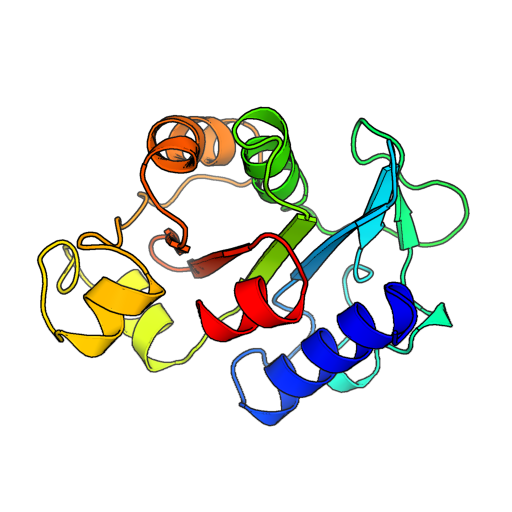 N 1
ATOM 912 C CA . PRO A 1 121 ? 1.218 -0.911 -19.436 1.00 86.69 121 PRO A CA 1
ATOM 913 C C . PRO A 1 121 ? 2.575 -0.691 -18.754 1.00 86.69 121 PRO A C 1
ATOM 915 O O . PRO A 1 121 ? 3.606 -0.999 -19.352 1.00 86.69 121 PRO A O 1
ATOM 918 N N . ARG A 1 122 ? 2.600 -0.099 -17.553 1.00 87.56 122 ARG A N 1
ATOM 919 C CA . ARG A 1 122 ? 3.824 0.330 -16.870 1.00 87.56 122 ARG A CA 1
ATOM 920 C C . ARG A 1 122 ? 3.711 0.113 -15.368 1.00 87.56 122 ARG A C 1
ATOM 922 O O . ARG A 1 122 ? 2.778 0.616 -14.752 1.00 87.56 122 ARG A O 1
ATOM 929 N N . ILE A 1 123 ? 4.719 -0.531 -14.784 1.00 93.75 123 ILE A N 1
ATOM 930 C CA . ILE A 1 123 ? 4.900 -0.632 -13.331 1.00 93.75 123 ILE A CA 1
ATOM 931 C C . ILE A 1 123 ? 6.234 0.048 -12.997 1.00 93.75 123 ILE A C 1
ATOM 933 O O . ILE A 1 123 ? 7.300 -0.536 -13.222 1.00 93.75 123 ILE A O 1
ATOM 937 N N . PRO A 1 124 ? 6.229 1.315 -12.550 1.00 94.50 124 PRO A N 1
ATOM 938 C CA . PRO A 1 124 ? 7.450 2.060 -12.316 1.00 94.50 124 PRO A CA 1
ATOM 939 C C . PRO A 1 124 ? 8.137 1.566 -11.048 1.00 94.50 124 PRO A C 1
ATOM 941 O O . PRO A 1 124 ? 7.508 1.107 -10.093 1.00 94.50 124 PRO A O 1
ATOM 944 N N . LYS A 1 125 ? 9.458 1.713 -11.041 1.00 96.00 125 LYS A N 1
ATOM 945 C CA . LYS A 1 125 ? 10.287 1.482 -9.870 1.00 96.00 125 LYS A CA 1
ATOM 946 C C . LYS A 1 125 ? 10.723 2.817 -9.306 1.00 96.00 125 LYS A C 1
ATOM 948 O O . LYS A 1 125 ? 11.509 3.535 -9.920 1.00 96.00 125 LYS A O 1
ATOM 953 N N . ILE A 1 126 ? 10.211 3.130 -8.129 1.00 94.50 126 ILE A N 1
ATOM 954 C CA . ILE A 1 126 ? 10.538 4.344 -7.400 1.00 94.50 126 ILE A CA 1
ATOM 955 C C . ILE A 1 126 ? 11.884 4.128 -6.715 1.00 94.50 126 ILE A C 1
ATOM 957 O O . ILE A 1 126 ? 12.119 3.093 -6.088 1.00 94.50 126 ILE A O 1
ATOM 961 N N . ALA A 1 127 ? 12.789 5.095 -6.860 1.00 90.56 127 ALA A N 1
ATOM 962 C CA . ALA A 1 127 ? 14.079 5.054 -6.187 1.00 90.56 127 ALA A CA 1
ATOM 963 C C . ALA A 1 127 ? 13.891 4.985 -4.665 1.00 90.56 127 ALA A C 1
ATOM 965 O O . ALA A 1 127 ? 12.970 5.592 -4.117 1.00 90.56 127 ALA A O 1
ATOM 966 N N . PHE A 1 128 ? 14.778 4.256 -3.984 1.00 88.75 128 PHE A N 1
ATOM 967 C CA . PHE A 1 128 ? 14.761 4.213 -2.527 1.00 88.75 128 PHE A CA 1
ATOM 968 C C . PHE A 1 128 ? 14.902 5.630 -1.965 1.00 88.75 128 PHE A C 1
ATOM 970 O O . PHE A 1 128 ? 15.798 6.382 -2.354 1.00 88.75 128 PHE A O 1
ATOM 977 N N . ALA A 1 129 ? 14.030 5.967 -1.027 1.00 88.50 129 ALA A N 1
ATOM 978 C CA . ALA A 1 129 ? 14.051 7.223 -0.307 1.00 88.50 129 ALA A CA 1
ATOM 979 C C . ALA A 1 129 ? 13.760 6.950 1.166 1.00 88.50 129 ALA A C 1
ATOM 981 O O . ALA A 1 129 ? 13.059 5.996 1.509 1.00 88.50 129 ALA A O 1
ATOM 982 N N . MET A 1 130 ? 14.291 7.803 2.039 1.00 86.56 130 MET A N 1
ATOM 983 C CA . MET A 1 130 ? 14.006 7.696 3.465 1.00 86.56 130 MET A CA 1
ATOM 984 C C . MET A 1 130 ? 12.502 7.882 3.725 1.00 86.56 130 MET A C 1
ATOM 986 O O . MET A 1 130 ? 11.886 8.744 3.084 1.00 86.56 130 MET A O 1
ATOM 990 N N . PRO A 1 131 ? 11.910 7.117 4.665 1.00 83.50 131 PRO A N 1
ATOM 991 C CA . PRO A 1 131 ? 10.518 7.296 5.059 1.00 83.50 131 PRO A CA 1
ATOM 992 C C . PRO A 1 131 ? 10.203 8.751 5.429 1.00 83.50 131 PRO A C 1
ATOM 994 O O . PRO A 1 131 ? 11.017 9.431 6.053 1.00 83.50 131 PRO A O 1
ATOM 997 N N . GLY A 1 132 ? 9.010 9.217 5.056 1.00 88.69 132 GLY A N 1
ATOM 998 C CA . GLY A 1 132 ? 8.581 10.607 5.231 1.00 88.69 132 GLY A CA 1
ATOM 999 C C . GLY A 1 132 ? 8.523 11.369 3.907 1.00 88.69 132 GLY A C 1
ATOM 1000 O O . GLY A 1 132 ? 8.220 10.792 2.861 1.00 88.69 132 GLY A O 1
ATOM 1001 N N . ASP A 1 133 ? 8.786 12.674 3.950 1.00 92.62 133 ASP A N 1
ATOM 1002 C CA . ASP A 1 133 ? 8.601 13.571 2.802 1.00 92.62 133 ASP A CA 1
ATOM 1003 C C . ASP A 1 133 ? 9.412 13.203 1.547 1.00 92.62 133 ASP A C 1
ATOM 1005 O O . ASP A 1 133 ? 8.839 13.282 0.458 1.00 92.62 133 ASP A O 1
ATOM 1009 N N . PRO A 1 134 ? 10.671 12.724 1.631 1.00 94.06 134 PRO A N 1
ATOM 1010 C CA . PRO A 1 134 ? 11.409 12.294 0.444 1.00 94.06 134 PRO A CA 1
ATOM 1011 C C . PRO A 1 134 ? 10.716 11.153 -0.313 1.00 94.06 134 PRO A C 1
ATOM 1013 O O . PRO A 1 134 ? 10.573 11.215 -1.533 1.00 94.06 134 PRO A O 1
ATOM 1016 N N . ALA A 1 135 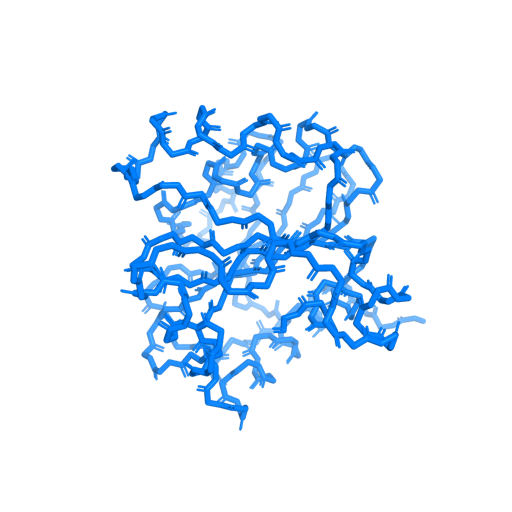? 10.232 10.132 0.403 1.00 93.94 135 ALA A N 1
ATOM 1017 C CA . ALA A 1 135 ? 9.528 9.010 -0.213 1.00 93.94 1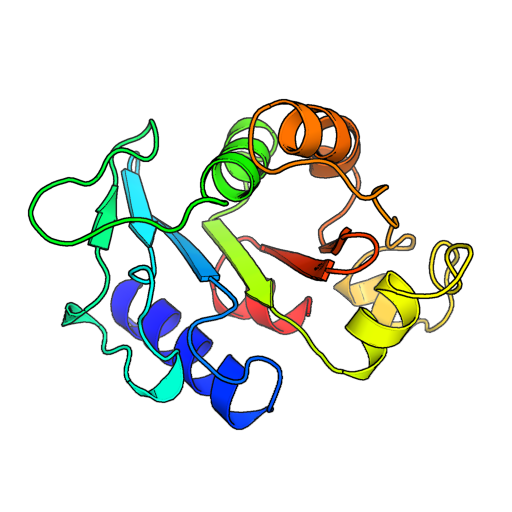35 ALA A CA 1
ATOM 1018 C C . ALA A 1 135 ? 8.174 9.431 -0.806 1.00 93.94 135 ALA A C 1
ATOM 1020 O O . ALA A 1 135 ? 7.800 8.973 -1.886 1.00 93.94 135 ALA A O 1
ATOM 1021 N N . ARG A 1 136 ? 7.469 10.367 -0.157 1.00 96.06 136 ARG A N 1
ATOM 1022 C CA . ARG A 1 136 ? 6.221 10.948 -0.683 1.00 96.06 136 ARG A CA 1
ATOM 1023 C C . ARG A 1 136 ? 6.459 11.743 -1.964 1.00 96.06 136 ARG A C 1
ATOM 1025 O O . ARG A 1 136 ? 5.719 11.573 -2.929 1.00 96.06 136 ARG A O 1
ATOM 1032 N N . ALA A 1 137 ? 7.502 12.571 -1.994 1.00 96.38 137 ALA A N 1
ATOM 1033 C CA . ALA A 1 137 ? 7.875 13.351 -3.171 1.00 96.38 137 ALA A CA 1
ATOM 1034 C C . ALA A 1 137 ? 8.273 12.451 -4.352 1.00 96.38 137 ALA A C 1
ATOM 1036 O O . ALA A 1 137 ? 7.928 12.751 -5.491 1.00 96.38 137 ALA A O 1
ATOM 1037 N N . ALA A 1 138 ? 8.944 11.330 -4.079 1.00 96.12 138 ALA A N 1
ATOM 1038 C CA . ALA A 1 138 ? 9.306 10.345 -5.095 1.00 96.12 138 ALA A CA 1
ATOM 1039 C C . ALA A 1 138 ? 8.093 9.559 -5.637 1.00 96.12 138 ALA A C 1
ATOM 1041 O O . ALA A 1 138 ? 8.079 9.201 -6.815 1.00 96.12 138 ALA A O 1
ATOM 1042 N N . LEU A 1 139 ? 7.074 9.312 -4.804 1.00 97.19 139 LEU A N 1
ATOM 1043 C CA . LEU A 1 139 ? 5.839 8.613 -5.181 1.00 97.19 139 LEU A CA 1
ATOM 1044 C C . LEU A 1 139 ? 4.847 9.501 -5.943 1.00 97.19 139 LEU A C 1
ATOM 1046 O O . LEU A 1 139 ? 4.261 9.053 -6.926 1.00 97.19 139 LEU A O 1
ATOM 1050 N N . ALA A 1 140 ? 4.665 10.751 -5.512 1.00 97.38 140 ALA A N 1
ATOM 1051 C CA . ALA A 1 140 ? 3.588 11.626 -5.980 1.00 97.38 140 ALA A CA 1
ATOM 1052 C C . ALA A 1 140 ? 3.445 11.758 -7.516 1.00 97.38 140 ALA A C 1
ATOM 1054 O O . ALA A 1 140 ? 2.304 11.741 -7.977 1.00 97.38 140 ALA A O 1
ATOM 1055 N N . PRO A 1 141 ? 4.525 11.844 -8.324 1.00 96.75 141 PRO A N 1
ATOM 1056 C CA . PRO A 1 141 ? 4.413 11.939 -9.784 1.00 96.75 141 PRO A CA 1
ATOM 1057 C C . PRO A 1 141 ? 3.786 10.711 -10.459 1.00 96.75 141 PRO A C 1
ATOM 1059 O O . PRO A 1 141 ? 3.389 10.793 -11.618 1.00 96.75 141 PRO A O 1
ATOM 1062 N N . TRP A 1 142 ? 3.721 9.571 -9.765 1.00 96.06 142 TRP A N 1
ATOM 1063 C CA . TRP A 1 142 ? 3.250 8.302 -10.321 1.00 96.06 142 TRP A CA 1
ATOM 1064 C C . TRP A 1 142 ? 1.800 7.979 -9.960 1.00 96.06 142 TRP A C 1
ATOM 1066 O O . TRP A 1 142 ? 1.160 7.238 -10.699 1.00 96.06 142 TRP A O 1
ATOM 1076 N N . CYS A 1 143 ? 1.263 8.531 -8.867 1.00 97.06 143 CYS A N 1
ATOM 1077 C CA . CYS A 1 143 ? -0.058 8.160 -8.341 1.00 97.06 143 CYS A CA 1
ATOM 1078 C C . CYS A 1 143 ? -1.195 8.290 -9.373 1.00 97.06 143 CYS A C 1
ATOM 1080 O O . CYS A 1 143 ? -2.121 7.482 -9.393 1.00 97.06 143 CYS A O 1
ATOM 1082 N N . GLU A 1 144 ? -1.125 9.307 -10.233 1.00 96.12 144 GLU A N 1
ATOM 1083 C CA . GLU A 1 144 ? -2.129 9.595 -11.270 1.00 96.12 144 GLU A CA 1
ATOM 1084 C C . GLU A 1 144 ? -1.952 8.755 -12.544 1.00 96.12 144 GLU A C 1
ATOM 1086 O O . GLU A 1 144 ? -2.837 8.733 -13.393 1.00 96.12 144 GLU A O 1
ATOM 1091 N N . LEU A 1 145 ? -0.822 8.056 -12.685 1.00 94.31 145 LEU A N 1
ATOM 1092 C CA . LEU A 1 145 ? -0.429 7.387 -13.928 1.00 94.31 145 LEU A CA 1
ATOM 1093 C C . LEU A 1 145 ? -0.555 5.865 -13.876 1.00 94.31 145 LEU A C 1
ATOM 1095 O O . LEU A 1 145 ? -0.624 5.228 -14.926 1.00 94.31 145 LEU A O 1
ATOM 1099 N N . VAL A 1 146 ? -0.510 5.281 -12.681 1.00 95.44 146 VAL A N 1
ATOM 1100 C CA . VAL A 1 146 ? -0.471 3.827 -12.481 1.00 95.44 146 VAL A CA 1
ATOM 1101 C C . VAL A 1 146 ? -1.336 3.414 -11.297 1.00 95.44 146 VAL A C 1
ATOM 1103 O O . VAL A 1 146 ? -1.886 4.263 -10.599 1.00 95.44 146 VAL A O 1
ATOM 1106 N N . ASP A 1 147 ? -1.454 2.106 -11.077 1.00 96.06 147 ASP A N 1
ATOM 1107 C CA . ASP A 1 147 ? -2.179 1.536 -9.936 1.00 96.06 147 ASP A CA 1
ATOM 1108 C C . ASP A 1 147 ? -1.300 0.689 -8.996 1.00 96.06 147 ASP A C 1
ATOM 1110 O O . ASP A 1 147 ? -1.748 0.250 -7.934 1.00 96.06 147 ASP A O 1
ATOM 1114 N N . ALA A 1 148 ? -0.037 0.473 -9.373 1.00 96.69 148 ALA A N 1
ATOM 1115 C CA . ALA A 1 148 ? 0.964 -0.201 -8.561 1.00 96.69 148 ALA A CA 1
ATOM 1116 C C . ALA A 1 148 ? 2.372 0.300 -8.897 1.00 96.69 148 ALA A C 1
ATOM 1118 O O . ALA A 1 148 ? 2.668 0.670 -10.036 1.00 96.69 148 ALA A O 1
ATOM 1119 N N . VAL A 1 149 ? 3.253 0.286 -7.900 1.00 96.69 149 VAL A N 1
ATOM 1120 C CA . VAL A 1 149 ? 4.656 0.692 -8.021 1.00 96.69 149 VAL A CA 1
ATOM 1121 C C . VAL A 1 149 ? 5.564 -0.277 -7.274 1.00 96.69 149 VAL A C 1
ATOM 1123 O O . VAL A 1 149 ? 5.214 -0.794 -6.211 1.00 96.69 149 VAL A O 1
ATOM 1126 N N . LEU A 1 150 ? 6.770 -0.479 -7.803 1.00 97.06 150 LEU A N 1
ATOM 1127 C CA . LEU A 1 150 ? 7.860 -1.092 -7.052 1.00 97.06 150 LEU A CA 1
ATOM 1128 C C . LEU A 1 150 ? 8.557 -0.008 -6.224 1.00 97.06 150 LEU A C 1
ATOM 1130 O O . LEU A 1 150 ? 9.002 1.005 -6.763 1.00 97.06 150 LEU A O 1
ATOM 1134 N N . LEU A 1 151 ? 8.709 -0.234 -4.927 1.00 95.88 151 LEU A N 1
ATOM 1135 C CA . LEU A 1 151 ? 9.522 0.588 -4.037 1.00 95.88 151 LEU A CA 1
ATOM 1136 C C . LEU A 1 151 ? 10.936 0.002 -3.991 1.00 95.88 151 LEU A C 1
ATOM 1138 O O . LEU A 1 151 ? 11.134 -1.112 -3.502 1.00 95.88 151 LEU A O 1
ATOM 1142 N N . GLY A 1 152 ? 11.920 0.726 -4.528 1.00 95.12 152 GLY A N 1
ATOM 1143 C CA . GLY A 1 152 ? 13.290 0.239 -4.685 1.00 95.12 152 GLY A CA 1
ATOM 1144 C C . GLY A 1 152 ? 13.900 -0.269 -3.377 1.00 95.12 152 GLY A C 1
ATOM 1145 O O . GLY A 1 152 ? 13.882 0.441 -2.378 1.00 95.12 152 GLY A O 1
ATOM 1146 N N . ASN A 1 153 ? 14.458 -1.485 -3.401 1.00 92.88 153 ASN A N 1
ATOM 1147 C CA . ASN A 1 153 ? 15.007 -2.205 -2.239 1.00 92.88 153 ASN A CA 1
ATOM 1148 C C . ASN A 1 153 ? 14.015 -2.409 -1.081 1.00 92.88 153 ASN A C 1
ATOM 1150 O O . ASN A 1 153 ? 14.439 -2.549 0.065 1.00 92.88 153 ASN A O 1
ATOM 1154 N N . HIS A 1 154 ? 12.712 -2.384 -1.363 1.00 93.25 154 HIS A N 1
ATOM 1155 C CA . HIS A 1 154 ? 11.685 -2.444 -0.333 1.00 93.25 154 HIS A CA 1
ATOM 1156 C C . HIS A 1 154 ? 10.589 -3.451 -0.682 1.00 93.25 154 HIS A C 1
ATOM 1158 O O . HIS A 1 154 ? 10.571 -4.539 -0.117 1.00 93.25 154 HIS A O 1
ATOM 1164 N N . GLY A 1 155 ? 9.704 -3.129 -1.628 1.00 95.50 155 GLY A N 1
ATOM 1165 C CA . GLY A 1 155 ? 8.473 -3.890 -1.830 1.00 95.50 155 GLY A CA 1
ATOM 1166 C C . GLY A 1 155 ? 7.584 -3.378 -2.946 1.00 95.50 155 GLY A C 1
ATOM 1167 O O . GLY A 1 155 ? 8.048 -2.722 -3.876 1.00 95.50 155 GLY A O 1
ATOM 1168 N N . VAL A 1 156 ? 6.292 -3.665 -2.824 1.00 97.19 156 VAL A N 1
ATOM 1169 C CA . VAL A 1 156 ? 5.240 -3.200 -3.732 1.00 97.19 156 VAL A CA 1
ATOM 1170 C C . VAL A 1 156 ? 4.274 -2.314 -2.960 1.00 97.19 156 VAL A C 1
ATOM 1172 O O . VAL A 1 156 ? 3.922 -2.623 -1.821 1.00 97.19 156 VAL A O 1
ATOM 1175 N N . LEU A 1 157 ? 3.838 -1.222 -3.580 1.00 98.31 157 LEU A N 1
ATOM 1176 C CA . LEU A 1 157 ? 2.700 -0.431 -3.127 1.00 98.31 157 LEU A CA 1
ATOM 1177 C C . LEU A 1 157 ? 1.660 -0.436 -4.246 1.00 98.31 157 LEU A C 1
ATOM 1179 O O . LEU A 1 157 ? 1.965 -0.028 -5.365 1.00 98.31 157 LEU A O 1
ATOM 1183 N N . ALA A 1 158 ? 0.456 -0.909 -3.950 1.00 98.38 158 ALA A N 1
ATOM 1184 C CA . ALA A 1 158 ? -0.643 -1.018 -4.900 1.00 98.38 158 ALA A CA 1
ATOM 1185 C C . ALA A 1 158 ? -1.915 -0.402 -4.320 1.00 98.38 158 ALA A C 1
ATOM 1187 O O . ALA A 1 158 ? -2.101 -0.346 -3.102 1.00 98.38 158 ALA A O 1
ATOM 1188 N N . TRP A 1 159 ? -2.800 0.073 -5.188 1.00 98.50 159 TRP A N 1
ATOM 1189 C CA . TRP A 1 159 ? -4.052 0.696 -4.776 1.00 98.50 159 TRP A CA 1
ATOM 1190 C C . TRP A 1 159 ? -5.214 0.326 -5.684 1.00 98.50 159 TRP A C 1
ATOM 1192 O O . TRP A 1 159 ? -5.024 -0.115 -6.813 1.00 98.50 159 TRP A O 1
ATOM 1202 N N . GLY A 1 160 ? -6.436 0.491 -5.183 1.00 98.19 160 GLY A N 1
ATOM 1203 C CA . GLY A 1 160 ? -7.672 0.173 -5.895 1.00 98.19 160 GLY A CA 1
ATOM 1204 C C . GLY A 1 160 ? -8.892 0.869 -5.301 1.00 98.19 160 GLY A C 1
ATOM 1205 O O . GLY A 1 160 ? -8.819 1.490 -4.239 1.00 98.19 160 GLY A O 1
ATOM 1206 N N . ALA A 1 161 ? -10.020 0.769 -5.997 1.00 97.94 161 ALA A N 1
ATOM 1207 C CA . ALA A 1 161 ? -11.313 1.297 -5.567 1.00 97.94 161 ALA A CA 1
ATOM 1208 C C . ALA A 1 161 ? -11.829 0.604 -4.293 1.00 97.94 161 ALA A C 1
ATOM 1210 O O . ALA A 1 161 ? -12.550 1.209 -3.505 1.00 97.94 161 ALA A O 1
ATOM 1211 N N . ASP A 1 162 ? -11.418 -0.642 -4.060 1.00 98.44 162 ASP A N 1
ATOM 1212 C CA . ASP A 1 162 ? -11.781 -1.443 -2.896 1.00 98.44 162 ASP A CA 1
ATOM 1213 C C . ASP A 1 162 ? -10.618 -2.367 -2.459 1.00 98.44 162 ASP A C 1
ATOM 1215 O O . ASP A 1 162 ? -9.596 -2.458 -3.157 1.00 98.44 162 ASP A O 1
ATOM 1219 N N . PRO A 1 163 ? -10.719 -3.025 -1.283 1.00 98.62 163 PRO A N 1
ATOM 1220 C CA . PRO A 1 163 ? -9.664 -3.905 -0.785 1.00 98.62 163 PRO A CA 1
ATOM 1221 C C . PRO A 1 163 ? -9.324 -5.087 -1.695 1.00 98.62 163 PRO A C 1
ATOM 1223 O O . PRO A 1 163 ? -8.164 -5.494 -1.743 1.00 98.62 163 PRO A O 1
ATOM 1226 N N . GLU A 1 164 ? -10.304 -5.642 -2.411 1.00 97.94 164 GLU A N 1
ATOM 1227 C CA . GLU A 1 164 ? -10.077 -6.778 -3.305 1.00 97.94 164 GLU A CA 1
ATOM 1228 C C . GLU A 1 164 ? -9.249 -6.346 -4.514 1.00 97.94 164 GLU A C 1
ATOM 1230 O O . GLU A 1 164 ? -8.222 -6.958 -4.806 1.00 97.94 164 GLU A O 1
ATOM 1235 N N . GLN A 1 165 ? -9.621 -5.241 -5.160 1.00 97.81 165 GLN A N 1
ATOM 1236 C CA . GLN A 1 165 ? -8.877 -4.712 -6.294 1.00 97.81 165 GLN A CA 1
ATOM 1237 C C . GLN A 1 165 ? -7.448 -4.323 -5.901 1.00 97.81 165 GLN A C 1
ATOM 1239 O O . GLN A 1 165 ? -6.512 -4.661 -6.620 1.00 97.81 165 GLN A O 1
ATOM 1244 N N . ALA A 1 166 ? -7.251 -3.654 -4.760 1.00 98.38 166 ALA A N 1
ATOM 1245 C CA . ALA A 1 166 ? -5.910 -3.288 -4.300 1.00 98.38 166 ALA A CA 1
ATOM 1246 C C . ALA A 1 166 ? -5.026 -4.526 -4.045 1.00 98.38 166 ALA A C 1
ATOM 1248 O O . ALA A 1 166 ? -3.841 -4.519 -4.368 1.00 98.38 166 ALA A O 1
ATOM 1249 N N . TYR A 1 167 ? -5.604 -5.608 -3.517 1.00 98.06 167 TYR A N 1
ATOM 1250 C CA . TYR A 1 167 ? -4.912 -6.879 -3.306 1.00 98.06 167 TYR A CA 1
ATOM 1251 C C . TYR A 1 167 ? -4.578 -7.621 -4.603 1.00 98.06 167 TYR A C 1
ATOM 1253 O O . TYR A 1 167 ? -3.484 -8.166 -4.726 1.00 98.06 167 TYR A O 1
ATOM 1261 N N . LEU A 1 168 ? -5.500 -7.646 -5.570 1.00 96.31 168 LEU A N 1
ATOM 1262 C CA . LEU A 1 168 ? -5.291 -8.285 -6.874 1.00 96.31 168 LEU A CA 1
ATOM 1263 C C . LEU A 1 168 ? -4.212 -7.589 -7.717 1.00 96.31 168 LEU A C 1
ATOM 1265 O O . LEU A 1 168 ? -3.783 -8.144 -8.726 1.00 96.31 168 LEU A O 1
ATOM 1269 N N . ARG A 1 169 ? -3.784 -6.388 -7.312 1.00 95.69 169 ARG A N 1
ATOM 1270 C CA . ARG A 1 169 ? -2.759 -5.589 -7.989 1.00 95.69 169 ARG A CA 1
ATOM 1271 C C . ARG A 1 169 ? -1.334 -5.776 -7.436 1.00 95.69 169 ARG A C 1
ATOM 1273 O O . ARG A 1 169 ? -0.418 -5.104 -7.909 1.00 95.69 169 ARG A O 1
ATOM 1280 N N . LEU A 1 170 ? -1.151 -6.654 -6.447 1.00 94.56 170 LEU A N 1
ATOM 1281 C CA . LEU A 1 170 ? 0.152 -7.065 -5.897 1.00 94.56 170 LEU A CA 1
ATOM 1282 C C . LEU A 1 170 ? 0.740 -8.269 -6.639 1.00 94.56 170 LEU A C 1
ATOM 1284 O O . LEU A 1 170 ? 1.981 -8.275 -6.812 1.00 94.56 170 LEU A O 1
#

Foldseek 3Di:
DDDQLQLQLVLLLVCVVLVQADFQDKKKWFDDDLWIKIQAGRHRSNPDDSVNIFIAGNVRHTDDDGHHDLQVLQVNLLCVLDVLWGMKIWTHDPVLLVQLADPDHPQQAQDDPVLCVLKNGGAERFEADPGDDRSSVSNNVCSNPTQKYRDRNGTIMGTHNGSVSRSVND